Protein AF-A0A5A7UB36-F1 (afdb_monomer_lite)

pLDDT: mean 90.04, std 4.82, range [70.56, 95.75]

Radius of gyration: 15.5 Å; chains: 1; bounding box: 36×26×43 Å

InterPro domains:
  IPR043502 DNA/RNA polymerase superfamily [SSF56672] (8-70)
  IPR053134 RNA-directed DNA polymerase homolog [PTHR24559] (2-72)

Secondary structure (DSSP, 8-state):
-TTS-HHHH-----PPTTPPP-BPPPPPPPGGGHHHHHHHHHHHHHTTS----SS-S-B----EEE-TTS-EEE-

Structure (mmCIF, N/CA/C/O backbone):
data_AF-A0A5A7UB36-F1
#
_entry.id   AF-A0A5A7UB36-F1
#
loop_
_atom_site.group_PDB
_atom_site.id
_atom_site.type_symbol
_atom_site.label_atom_id
_atom_site.label_alt_id
_atom_site.label_comp_id
_atom_site.label_asym_id
_atom_site.label_entity_id
_atom_site.label_seq_id
_atom_site.pdbx_PDB_ins_code
_atom_site.Cartn_x
_atom_site.Cartn_y
_atom_site.Cartn_z
_atom_site.occupancy
_atom_site.B_iso_or_equiv
_atom_site.auth_seq_id
_atom_site.auth_comp_id
_atom_site.auth_asym_id
_atom_site.auth_atom_id
_atom_site.pdbx_PDB_model_num
ATOM 1 N N . MET A 1 1 ? -13.630 11.269 -6.230 1.00 70.56 1 MET A N 1
ATOM 2 C CA . MET A 1 1 ? -13.941 11.835 -7.558 1.00 70.56 1 MET A CA 1
ATOM 3 C C . MET A 1 1 ? -13.968 13.343 -7.423 1.00 70.56 1 MET A C 1
ATOM 5 O O . MET A 1 1 ? -14.799 13.825 -6.656 1.00 70.56 1 MET A O 1
ATOM 9 N N . PRO A 1 2 ? -13.046 14.071 -8.073 1.00 71.75 2 PRO A N 1
ATOM 10 C CA . PRO A 1 2 ? -13.059 15.528 -8.041 1.00 71.75 2 PRO A CA 1
ATOM 11 C C . PRO A 1 2 ? -14.435 16.038 -8.488 1.00 71.75 2 PRO A C 1
ATOM 13 O O . PRO A 1 2 ? -14.959 15.572 -9.496 1.00 71.75 2 PRO A O 1
ATOM 16 N N . GLY A 1 3 ? -15.040 16.939 -7.715 1.00 82.75 3 GLY A N 1
ATOM 17 C CA . GLY A 1 3 ? -16.312 17.577 -8.072 1.00 82.75 3 GLY A CA 1
ATOM 18 C C . GLY A 1 3 ? -17.602 16.865 -7.642 1.00 82.75 3 GLY A C 1
ATOM 19 O O . GLY A 1 3 ? -18.669 17.432 -7.851 1.00 82.75 3 GLY A O 1
ATOM 20 N N . LEU A 1 4 ? -17.549 15.682 -7.015 1.00 87.12 4 LEU A N 1
ATOM 21 C CA . LEU A 1 4 ? -18.736 15.040 -6.423 1.00 87.12 4 LEU A CA 1
ATOM 22 C C . LEU A 1 4 ? -18.784 15.223 -4.903 1.00 87.12 4 LEU A C 1
ATOM 24 O O . LEU A 1 4 ? -17.747 15.155 -4.243 1.00 87.12 4 LEU A O 1
ATOM 28 N N . ASP A 1 5 ? -19.991 15.397 -4.352 1.00 90.50 5 ASP A N 1
ATOM 29 C CA . ASP A 1 5 ? -20.210 15.482 -2.903 1.00 90.50 5 ASP A CA 1
ATOM 30 C C . ASP A 1 5 ? -19.727 14.185 -2.219 1.00 90.50 5 ASP A C 1
ATOM 32 O O . ASP A 1 5 ? -20.246 13.099 -2.520 1.00 90.50 5 ASP A O 1
ATOM 36 N N . PRO A 1 6 ? -18.759 14.264 -1.284 1.00 88.75 6 PRO A N 1
ATOM 37 C CA . PRO A 1 6 ? -18.280 13.108 -0.539 1.00 88.75 6 PRO A CA 1
ATOM 38 C C . PRO A 1 6 ? -19.389 12.317 0.159 1.00 88.75 6 PRO A C 1
ATOM 40 O O . PRO A 1 6 ? -19.266 11.102 0.273 1.00 88.75 6 PRO A O 1
ATOM 43 N N . LYS A 1 7 ? -20.487 12.957 0.580 1.00 89.12 7 LYS A N 1
ATOM 44 C CA . LYS A 1 7 ? -21.612 12.266 1.233 1.00 89.12 7 LYS A CA 1
ATOM 45 C C . LYS A 1 7 ? -22.308 11.254 0.324 1.00 89.12 7 LYS A C 1
ATOM 47 O O . LYS A 1 7 ? -22.927 10.323 0.825 1.00 89.12 7 LYS A O 1
ATOM 52 N N . VAL A 1 8 ? -22.213 11.442 -0.991 1.00 89.25 8 VAL A N 1
ATOM 53 C CA . VAL A 1 8 ? -22.807 10.555 -2.001 1.00 89.25 8 VAL A CA 1
ATOM 54 C C . VAL A 1 8 ? -21.749 9.630 -2.602 1.00 89.25 8 VAL A C 1
ATOM 56 O O . VAL A 1 8 ? -22.016 8.459 -2.854 1.00 89.25 8 VAL A O 1
ATOM 59 N N . ALA A 1 9 ? -20.538 10.145 -2.831 1.00 88.06 9 ALA A N 1
ATOM 60 C CA . ALA A 1 9 ? -19.489 9.436 -3.561 1.00 88.06 9 ALA A CA 1
ATOM 61 C C . ALA A 1 9 ? -18.579 8.555 -2.684 1.00 88.06 9 ALA A C 1
ATOM 63 O O . ALA A 1 9 ? -17.814 7.755 -3.227 1.00 88.06 9 ALA A O 1
ATOM 64 N N . VAL A 1 10 ? -18.610 8.705 -1.354 1.00 90.44 10 VAL A N 1
ATOM 65 C CA . VAL A 1 10 ? -17.767 7.928 -0.433 1.00 90.44 10 VAL A CA 1
ATOM 66 C C . VAL A 1 10 ? -18.565 6.787 0.181 1.00 90.44 10 VAL A C 1
ATOM 68 O O . VAL A 1 10 ? -19.558 6.987 0.874 1.00 90.44 10 VAL A O 1
ATOM 71 N N . HIS A 1 11 ? -18.074 5.569 -0.027 1.00 90.00 11 HIS A N 1
ATOM 72 C CA . HIS A 1 11 ? -18.557 4.401 0.690 1.00 90.00 11 HIS A CA 1
ATOM 73 C C . HIS A 1 11 ? -17.790 4.222 2.006 1.00 90.00 11 HIS A C 1
ATOM 75 O O . HIS A 1 11 ? -16.558 4.214 2.025 1.00 90.00 11 HIS A O 1
ATOM 81 N N . HIS A 1 12 ? -18.521 4.022 3.101 1.00 88.94 12 HIS A N 1
ATOM 82 C CA . HIS A 1 12 ? -17.950 3.656 4.392 1.00 88.94 12 HIS A CA 1
ATOM 83 C C . HIS A 1 12 ? -17.992 2.138 4.560 1.00 88.94 12 HIS A C 1
ATOM 85 O O . HIS A 1 12 ? -19.061 1.551 4.721 1.00 88.94 12 HIS A O 1
ATOM 91 N N . LEU A 1 13 ? -16.818 1.505 4.534 1.00 89.38 13 LEU A N 1
ATOM 92 C CA . LEU A 1 13 ? -16.697 0.065 4.752 1.00 89.38 13 LEU A CA 1
ATOM 93 C C . LEU A 1 13 ? -17.117 -0.296 6.184 1.00 89.38 13 LEU A C 1
ATOM 95 O O . LEU A 1 13 ? -16.579 0.242 7.154 1.00 89.38 13 LEU A O 1
ATOM 99 N N . ALA A 1 14 ? -18.041 -1.248 6.320 1.00 92.56 14 ALA A N 1
ATOM 100 C CA . ALA A 1 14 ? -18.428 -1.801 7.612 1.00 92.56 14 ALA A CA 1
ATOM 101 C C . ALA A 1 14 ? -17.334 -2.755 8.126 1.00 92.5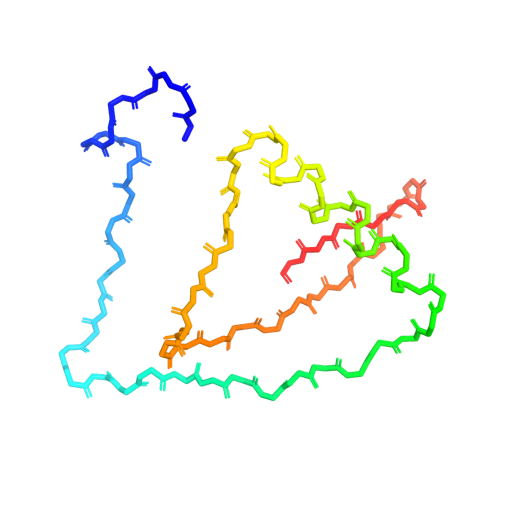6 14 ALA A C 1
ATOM 103 O O . ALA A 1 14 ? -17.213 -3.891 7.669 1.00 92.56 14 ALA A O 1
ATOM 104 N N . ILE A 1 15 ? -16.521 -2.289 9.076 1.00 91.75 15 ILE A N 1
ATOM 105 C CA . ILE A 1 15 ? -15.456 -3.082 9.706 1.00 91.75 15 ILE A CA 1
ATOM 106 C C . ILE A 1 15 ? -15.939 -3.573 11.074 1.00 91.75 15 ILE A C 1
ATOM 108 O O . ILE A 1 15 ? -16.497 -2.805 11.857 1.00 91.75 15 ILE A O 1
ATOM 112 N N . LYS A 1 16 ? -15.703 -4.855 11.383 1.00 95.00 16 LYS A N 1
ATOM 113 C CA . LYS A 1 16 ? -16.041 -5.435 12.691 1.00 95.00 16 LYS A CA 1
ATOM 114 C C . LYS A 1 16 ? -15.330 -4.662 13.820 1.00 95.00 16 LYS A C 1
ATOM 116 O O . LYS A 1 16 ? -14.104 -4.521 13.761 1.00 95.00 16 LYS A O 1
ATOM 121 N N . PRO A 1 17 ? -16.046 -4.221 14.872 1.00 93.50 17 PRO A N 1
ATOM 122 C CA . PRO A 1 17 ? -15.424 -3.582 16.027 1.00 93.50 17 PRO A CA 1
ATOM 123 C C . PRO A 1 17 ? -14.319 -4.453 16.639 1.00 93.50 17 PRO A C 1
ATOM 125 O O . PRO A 1 17 ? -14.470 -5.668 16.772 1.00 93.50 17 PRO A O 1
ATOM 128 N N . GLY A 1 18 ? -13.193 -3.829 16.990 1.00 93.62 18 GLY A N 1
ATOM 129 C CA . GLY A 1 18 ? -12.031 -4.519 17.560 1.00 93.62 18 GLY A CA 1
ATOM 130 C C . GLY A 1 18 ? -11.151 -5.268 16.552 1.00 93.62 18 GLY A C 1
ATOM 131 O O . GLY A 1 18 ? -10.180 -5.906 16.964 1.00 93.62 18 GLY A O 1
ATOM 132 N N . TYR A 1 19 ? -11.439 -5.200 15.245 1.00 93.44 19 TYR A N 1
ATOM 133 C CA . TYR A 1 19 ? -10.554 -5.776 14.232 1.00 93.44 19 TYR A CA 1
ATOM 134 C C . TYR A 1 19 ? -9.202 -5.050 14.200 1.00 93.44 19 TYR A C 1
ATOM 136 O O . TYR A 1 19 ? -9.137 -3.820 14.197 1.00 93.44 19 TYR A O 1
ATOM 144 N N . ARG A 1 20 ? -8.110 -5.819 14.167 1.00 94.00 20 ARG A N 1
ATOM 145 C CA . ARG A 1 20 ? -6.748 -5.275 14.145 1.00 94.00 20 ARG A CA 1
ATOM 146 C C . ARG A 1 20 ? -6.306 -5.006 12.701 1.00 94.00 20 ARG A C 1
ATOM 148 O O . ARG A 1 20 ? -6.346 -5.933 11.895 1.00 94.00 20 ARG A O 1
ATOM 155 N N . PRO A 1 21 ? -5.851 -3.785 12.366 1.00 94.25 21 PRO A N 1
ATOM 156 C CA . PRO A 1 21 ? -5.305 -3.488 11.045 1.00 94.25 21 PRO A CA 1
ATOM 157 C C . PRO A 1 21 ? -4.082 -4.362 10.725 1.00 94.25 21 PRO A C 1
ATOM 159 O O . PRO A 1 21 ? -3.275 -4.652 11.609 1.00 94.25 21 PRO A O 1
ATOM 162 N N . ILE A 1 22 ? -3.928 -4.763 9.459 1.00 94.62 22 ILE A N 1
ATOM 163 C CA . ILE A 1 22 ? -2.809 -5.599 9.001 1.00 94.62 22 ILE A CA 1
ATOM 164 C C . ILE A 1 22 ? -1.890 -4.774 8.099 1.00 94.62 22 ILE A C 1
ATOM 166 O O . ILE A 1 22 ? -2.334 -4.175 7.119 1.00 94.62 22 ILE A O 1
ATOM 170 N N . LYS A 1 23 ? -0.590 -4.782 8.404 1.00 95.25 23 LYS A N 1
ATOM 171 C CA . LYS A 1 23 ? 0.460 -4.302 7.498 1.00 95.25 23 LYS A CA 1
ATOM 172 C C . LYS A 1 23 ? 1.060 -5.497 6.778 1.00 95.25 23 LYS A C 1
ATOM 174 O O . LYS A 1 23 ? 1.830 -6.251 7.369 1.00 95.25 23 LYS A O 1
ATOM 179 N N . GLN A 1 24 ? 0.671 -5.704 5.526 1.00 95.69 24 GLN A N 1
ATOM 180 C CA . GLN A 1 24 ? 1.254 -6.772 4.729 1.00 95.69 24 GLN A CA 1
ATOM 181 C C . GLN A 1 24 ? 2.725 -6.465 4.434 1.00 95.69 24 GLN A C 1
ATOM 183 O O . GLN A 1 24 ? 3.084 -5.324 4.145 1.00 95.69 24 GLN A O 1
ATOM 188 N N . ALA A 1 25 ? 3.573 -7.493 4.493 1.00 93.56 25 ALA A N 1
ATOM 189 C CA . ALA A 1 25 ? 4.955 -7.374 4.052 1.00 93.56 25 ALA A CA 1
ATOM 190 C C . ALA A 1 25 ? 4.994 -7.069 2.549 1.00 93.56 25 ALA A C 1
ATOM 192 O O . ALA A 1 25 ? 4.250 -7.685 1.777 1.00 93.56 25 ALA A O 1
ATOM 193 N N . GLN A 1 26 ? 5.865 -6.142 2.151 1.00 90.56 26 GLN A N 1
ATOM 194 C CA . GLN A 1 26 ? 6.015 -5.734 0.760 1.00 90.56 26 GLN A CA 1
ATOM 195 C C . GLN A 1 26 ? 6.407 -6.931 -0.113 1.00 90.56 26 GLN A C 1
ATOM 197 O O . GLN A 1 26 ? 7.372 -7.647 0.170 1.00 90.56 26 GLN A O 1
ATOM 202 N N . ARG A 1 27 ? 5.667 -7.141 -1.203 1.00 91.19 27 ARG A N 1
ATOM 203 C CA . ARG A 1 27 ? 6.026 -8.149 -2.204 1.00 91.19 27 ARG A CA 1
ATOM 204 C C . ARG A 1 27 ? 7.283 -7.744 -2.964 1.00 91.19 27 ARG A C 1
ATOM 206 O O . ARG A 1 27 ? 7.472 -6.585 -3.324 1.00 91.19 27 ARG A O 1
ATOM 213 N N . ARG A 1 28 ? 8.124 -8.736 -3.257 1.00 92.19 28 ARG A N 1
ATOM 214 C CA . ARG A 1 28 ? 9.223 -8.578 -4.211 1.00 92.19 28 ARG A CA 1
ATOM 215 C C . ARG A 1 28 ? 8.651 -8.590 -5.623 1.00 92.19 28 ARG A C 1
ATOM 217 O O . ARG A 1 28 ? 7.938 -9.523 -5.990 1.00 92.19 28 ARG A O 1
ATOM 224 N N . PHE A 1 29 ? 8.991 -7.573 -6.402 1.00 90.25 29 PHE A N 1
ATOM 225 C CA . PHE A 1 29 ? 8.663 -7.498 -7.821 1.00 90.25 29 PHE A CA 1
ATOM 226 C C . PHE A 1 29 ? 9.898 -7.803 -8.657 1.00 90.25 29 PHE A C 1
ATOM 228 O O . PHE A 1 29 ? 11.030 -7.661 -8.193 1.00 90.25 29 PHE A O 1
ATOM 235 N N . ARG A 1 30 ? 9.672 -8.235 -9.899 1.00 91.19 30 ARG A N 1
ATOM 236 C CA . ARG A 1 30 ? 10.761 -8.333 -10.868 1.00 91.19 30 ARG A CA 1
ATOM 237 C C . ARG A 1 30 ? 11.240 -6.917 -11.217 1.00 91.19 30 ARG A C 1
ATOM 239 O O . ARG A 1 30 ? 10.374 -6.046 -11.356 1.00 91.19 30 ARG A O 1
ATOM 246 N N . PRO A 1 31 ? 12.553 -6.669 -11.362 1.00 93.69 31 PRO A N 1
ATOM 247 C CA . PRO A 1 31 ? 13.081 -5.328 -11.615 1.00 93.69 31 PRO A CA 1
ATOM 248 C C . PRO A 1 31 ? 12.43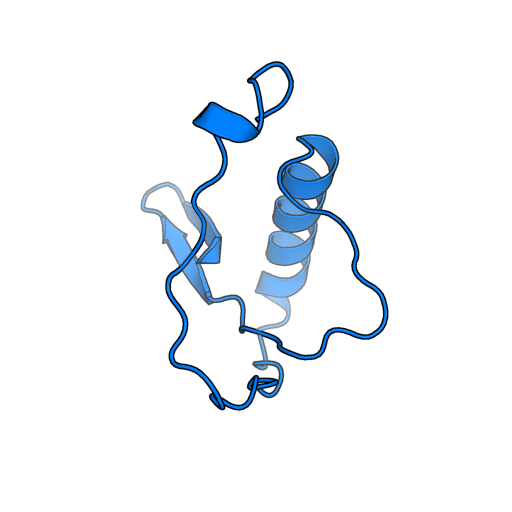6 -4.625 -12.814 1.00 93.69 31 PRO A C 1
ATOM 250 O O . PRO A 1 31 ? 12.200 -3.423 -12.767 1.00 93.69 31 PRO A O 1
ATOM 253 N N . GLU A 1 32 ? 12.059 -5.373 -13.850 1.00 91.12 32 GLU A N 1
ATOM 254 C CA . GLU A 1 32 ? 11.479 -4.832 -15.084 1.00 91.12 32 GLU A CA 1
ATOM 255 C C . GLU A 1 32 ? 10.064 -4.262 -14.882 1.00 91.12 32 GLU A C 1
ATOM 257 O O . GLU A 1 32 ? 9.601 -3.452 -15.683 1.00 91.12 32 GLU A O 1
ATOM 262 N N . LEU A 1 33 ? 9.368 -4.676 -13.816 1.00 88.94 33 LEU A N 1
ATOM 263 C CA . LEU A 1 33 ? 8.021 -4.198 -13.489 1.00 88.94 33 LEU A CA 1
ATOM 264 C C . LEU A 1 33 ? 8.033 -2.936 -12.622 1.00 88.94 33 LEU A C 1
ATOM 266 O O . LEU A 1 33 ? 7.030 -2.229 -12.593 1.00 88.94 33 LEU A O 1
ATOM 270 N N . ILE A 1 34 ? 9.137 -2.640 -11.928 1.00 90.69 34 ILE A N 1
ATOM 271 C CA . ILE A 1 34 ? 9.221 -1.501 -11.000 1.00 90.69 34 ILE A CA 1
ATOM 272 C C . ILE A 1 34 ? 8.942 -0.167 -11.716 1.00 90.69 34 ILE A C 1
ATOM 274 O O . ILE A 1 34 ? 8.046 0.546 -11.262 1.00 90.69 34 ILE A O 1
ATOM 278 N N . PRO A 1 35 ? 9.563 0.142 -12.875 1.00 92.06 35 PRO A N 1
ATOM 279 C CA . PRO A 1 35 ? 9.283 1.396 -13.578 1.00 92.06 35 PRO A CA 1
ATOM 280 C C . PRO A 1 35 ? 7.820 1.515 -14.021 1.00 92.06 35 PRO A C 1
ATOM 282 O O . PRO A 1 35 ? 7.243 2.597 -14.033 1.00 92.06 35 PRO A O 1
ATOM 285 N N . GLN A 1 36 ? 7.188 0.394 -14.376 1.00 88.62 36 GLN A N 1
ATOM 286 C CA . GLN A 1 36 ? 5.788 0.380 -14.803 1.00 88.62 36 GLN A CA 1
ATOM 287 C C . GLN A 1 36 ? 4.832 0.611 -13.628 1.00 88.62 36 GLN A C 1
ATOM 289 O O . GLN A 1 36 ? 3.806 1.268 -13.804 1.00 88.62 36 GLN A O 1
ATOM 294 N N . ILE A 1 37 ? 5.175 0.096 -12.439 1.00 88.50 37 ILE A N 1
ATOM 295 C CA . ILE A 1 37 ? 4.452 0.377 -11.193 1.00 88.50 37 ILE A CA 1
ATOM 296 C C . ILE A 1 37 ? 4.530 1.875 -10.885 1.00 88.50 37 ILE A C 1
ATOM 298 O O . ILE A 1 37 ? 3.495 2.498 -10.669 1.00 88.50 37 ILE A O 1
ATOM 302 N N . GLU A 1 38 ? 5.727 2.463 -10.911 1.00 91.56 38 GLU A N 1
ATOM 303 C CA . GLU A 1 38 ? 5.930 3.889 -10.621 1.00 91.56 38 GLU A CA 1
ATOM 304 C C . GLU A 1 38 ? 5.148 4.794 -11.580 1.00 91.56 38 GLU A C 1
ATOM 306 O O . GLU A 1 38 ? 4.456 5.708 -11.134 1.00 91.56 38 GLU A O 1
ATOM 311 N N . VAL A 1 39 ? 5.187 4.505 -12.887 1.00 92.00 39 VAL A N 1
ATOM 312 C CA . VAL A 1 39 ? 4.438 5.266 -13.900 1.00 92.00 39 VAL A CA 1
ATOM 313 C C . VAL A 1 39 ? 2.938 5.260 -13.612 1.00 92.00 39 VAL A C 1
ATOM 315 O O . VAL A 1 39 ? 2.297 6.306 -13.694 1.00 92.00 39 VAL A O 1
ATOM 318 N N . GLU A 1 40 ? 2.353 4.111 -13.279 1.00 90.06 40 GLU A N 1
ATOM 319 C CA . GLU A 1 40 ? 0.910 4.045 -13.042 1.00 90.06 40 GLU A CA 1
ATOM 320 C C . GLU A 1 40 ? 0.513 4.650 -11.691 1.00 90.06 40 GLU A C 1
ATOM 322 O O . GLU A 1 40 ? -0.499 5.343 -11.607 1.00 90.06 40 GLU A O 1
ATOM 327 N N . VAL A 1 41 ? 1.329 4.465 -10.648 1.00 90.81 41 VAL A N 1
ATOM 328 C CA . VAL A 1 41 ? 1.126 5.118 -9.345 1.00 90.81 41 VAL A CA 1
ATOM 329 C C . VAL A 1 41 ? 1.150 6.639 -9.501 1.00 90.81 41 VAL A C 1
ATOM 331 O O . VAL A 1 41 ? 0.248 7.308 -8.998 1.00 90.81 41 VAL A O 1
ATOM 334 N N . ASN A 1 42 ? 2.109 7.186 -10.251 1.00 94.25 42 ASN A N 1
ATOM 335 C CA . ASN A 1 42 ? 2.193 8.625 -10.502 1.00 94.25 42 ASN A CA 1
ATOM 336 C C . ASN A 1 42 ? 0.964 9.152 -11.249 1.00 94.25 42 ASN A C 1
ATOM 338 O O . ASN A 1 42 ? 0.386 10.147 -10.821 1.00 94.25 42 ASN A O 1
ATOM 342 N N . LYS A 1 43 ? 0.471 8.444 -12.275 1.00 92.56 43 LYS A N 1
ATOM 343 C CA . LYS A 1 43 ? -0.786 8.822 -12.949 1.00 92.56 43 LYS A CA 1
ATOM 344 C C . LYS A 1 43 ? -1.981 8.854 -11.997 1.00 92.56 43 LYS A C 1
ATOM 346 O O . LYS A 1 43 ? -2.831 9.732 -12.111 1.00 92.56 43 LYS A O 1
ATOM 351 N N . LEU A 1 44 ? -2.076 7.901 -11.065 1.00 91.06 44 LEU A N 1
ATOM 352 C CA . LEU A 1 44 ? -3.156 7.875 -10.072 1.00 91.06 44 LEU A CA 1
ATOM 353 C C . LEU A 1 44 ? -3.048 9.035 -9.069 1.00 91.06 44 LEU A C 1
ATOM 355 O O . LEU A 1 44 ? -4.081 9.534 -8.614 1.00 91.06 44 LEU A O 1
ATOM 359 N N . ILE A 1 45 ? -1.826 9.462 -8.731 1.00 93.56 45 ILE A N 1
ATOM 360 C CA . ILE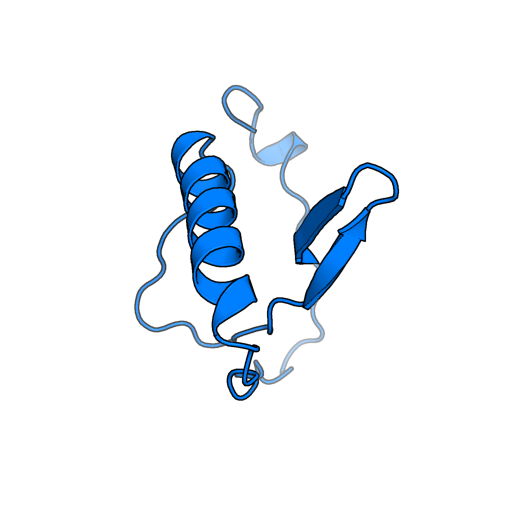 A 1 45 ? -1.568 10.649 -7.902 1.00 93.56 45 ILE A CA 1
ATOM 361 C C . ILE A 1 45 ? -1.964 11.919 -8.663 1.00 93.56 45 ILE A C 1
ATOM 363 O O . ILE A 1 45 ? -2.718 12.730 -8.133 1.00 93.56 45 ILE A O 1
ATOM 367 N N . GLU A 1 46 ? -1.518 12.068 -9.912 1.00 93.88 46 GLU A N 1
ATOM 368 C CA . GLU A 1 46 ? -1.836 13.213 -10.779 1.00 93.88 46 GLU A CA 1
ATOM 369 C C . GLU A 1 46 ? -3.343 13.349 -11.025 1.00 93.88 46 GLU A C 1
ATOM 371 O O . GLU A 1 46 ? -3.888 14.451 -10.985 1.00 93.88 46 GLU A O 1
ATOM 376 N N . ALA A 1 47 ? -4.046 12.227 -11.202 1.00 91.62 47 ALA A N 1
ATOM 377 C CA . ALA A 1 47 ? -5.503 12.197 -11.318 1.00 91.62 47 ALA A CA 1
ATOM 378 C C . ALA A 1 47 ? -6.238 12.506 -9.995 1.00 91.62 47 ALA A C 1
ATOM 380 O O . ALA A 1 47 ? -7.463 12.650 -9.985 1.00 91.62 47 ALA A O 1
ATOM 381 N N . GLY A 1 48 ? -5.524 12.569 -8.866 1.00 90.62 48 GLY A N 1
ATOM 382 C CA . GLY A 1 48 ? -6.098 12.792 -7.539 1.00 90.62 48 GLY A CA 1
ATOM 383 C C . GLY A 1 48 ? -6.904 11.605 -7.001 1.00 90.62 48 GLY A C 1
ATOM 384 O O . GLY A 1 48 ? -7.756 11.786 -6.128 1.00 90.62 48 GLY A O 1
ATOM 385 N N . PHE A 1 49 ? -6.678 10.393 -7.519 1.00 87.88 49 PHE A N 1
ATOM 386 C CA . PHE A 1 49 ? -7.339 9.179 -7.028 1.00 87.88 49 PHE A CA 1
ATOM 387 C C . PHE A 1 49 ? -6.667 8.607 -5.783 1.00 87.88 49 PHE A C 1
ATOM 389 O O . PHE A 1 49 ? -7.356 8.072 -4.913 1.00 87.88 49 PHE A O 1
ATOM 396 N N . ILE A 1 50 ? -5.345 8.740 -5.679 1.00 91.31 50 ILE A N 1
ATOM 397 C CA . ILE A 1 50 ? -4.572 8.333 -4.502 1.00 91.31 50 ILE A CA 1
ATOM 398 C C . ILE A 1 50 ? -3.701 9.489 -4.004 1.00 91.31 50 ILE A C 1
ATOM 400 O O . ILE A 1 50 ? -3.477 10.471 -4.707 1.00 91.31 50 ILE A O 1
ATOM 404 N N . ARG A 1 51 ? -3.215 9.372 -2.767 1.00 93.31 51 ARG A N 1
ATOM 405 C CA . ARG A 1 51 ? -2.330 10.351 -2.127 1.00 93.31 51 ARG A CA 1
ATOM 406 C C . ARG A 1 51 ? -1.350 9.655 -1.196 1.00 93.31 51 ARG A C 1
ATOM 408 O O . ARG A 1 51 ? -1.648 8.579 -0.678 1.00 93.31 51 ARG A O 1
ATOM 415 N N . GLU A 1 52 ? -0.224 10.302 -0.931 1.00 93.75 52 GLU A N 1
ATOM 416 C CA . GLU A 1 52 ? 0.734 9.827 0.062 1.00 93.75 52 GLU A CA 1
ATOM 417 C C . GLU A 1 52 ? 0.135 9.878 1.482 1.00 93.75 52 GLU A C 1
ATOM 419 O O . GLU A 1 52 ? -0.603 10.802 1.843 1.00 93.75 52 GLU A O 1
ATOM 424 N N . VAL A 1 53 ? 0.451 8.871 2.301 1.00 94.31 53 VAL A N 1
ATOM 425 C CA . VAL A 1 53 ? 0.018 8.771 3.701 1.00 94.31 53 VAL A CA 1
ATOM 426 C C . VAL A 1 53 ? 1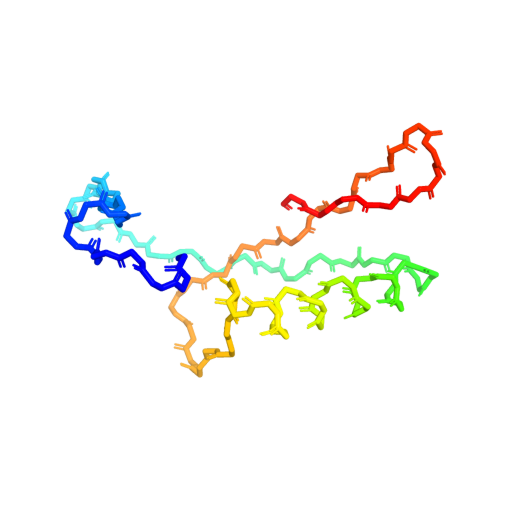.230 8.501 4.583 1.00 94.31 53 VAL A C 1
ATOM 428 O O . VAL A 1 53 ? 1.971 7.545 4.365 1.00 94.31 53 VAL A O 1
ATOM 431 N N . LYS A 1 54 ? 1.401 9.318 5.626 1.00 95.75 54 LYS A N 1
ATOM 432 C CA . LYS A 1 54 ? 2.457 9.139 6.628 1.00 95.75 54 LYS A CA 1
ATOM 433 C C . LYS A 1 54 ? 1.967 8.228 7.753 1.00 95.75 54 LYS A C 1
ATOM 435 O O . LYS A 1 54 ? 0.863 8.411 8.258 1.00 95.75 54 LYS A O 1
ATOM 440 N N . TYR A 1 55 ? 2.807 7.272 8.148 1.00 93.44 55 TYR A N 1
ATOM 441 C CA . TYR A 1 55 ? 2.567 6.333 9.255 1.00 93.44 55 TYR A CA 1
ATOM 442 C C . TYR A 1 55 ? 1.263 5.512 9.146 1.00 93.44 55 TYR A C 1
ATOM 444 O O . TYR A 1 55 ? 0.447 5.518 10.070 1.00 93.44 55 TYR A O 1
ATOM 452 N N . PRO A 1 56 ? 1.046 4.761 8.049 1.00 94.19 56 PRO A N 1
ATOM 453 C CA . PRO A 1 56 ? -0.171 3.974 7.897 1.00 94.19 56 PRO A CA 1
ATOM 454 C C . PRO A 1 56 ? -0.244 2.851 8.942 1.00 94.19 56 PRO A C 1
ATOM 456 O O . PRO A 1 56 ? 0.757 2.197 9.256 1.00 94.19 56 PRO A O 1
ATOM 459 N N . THR A 1 57 ? -1.440 2.600 9.478 1.00 93.88 57 THR A N 1
ATOM 460 C CA . THR A 1 57 ? -1.710 1.487 10.407 1.00 93.88 57 THR A CA 1
ATOM 461 C C . THR A 1 57 ? -1.938 0.159 9.680 1.00 93.88 57 THR A C 1
ATOM 463 O O . THR A 1 57 ? -1.742 -0.891 10.284 1.00 93.88 57 THR A O 1
ATOM 466 N N . TRP A 1 58 ? -2.251 0.197 8.381 1.00 93.38 58 TRP A N 1
ATOM 467 C CA . TRP A 1 58 ? -2.435 -0.957 7.498 1.00 93.38 58 TRP A CA 1
ATOM 468 C C . TRP A 1 58 ? -1.759 -0.735 6.143 1.00 93.38 58 TRP A C 1
ATOM 470 O O . TRP A 1 58 ? -1.597 0.402 5.711 1.00 93.38 58 TRP A O 1
ATOM 480 N N . ILE A 1 59 ? -1.359 -1.818 5.477 1.00 93.88 59 ILE A N 1
ATOM 481 C CA . ILE A 1 59 ? -0.755 -1.795 4.136 1.00 93.88 59 ILE A CA 1
ATOM 482 C C . ILE A 1 59 ? -1.255 -3.020 3.373 1.00 93.88 59 ILE A C 1
ATOM 484 O O . ILE A 1 59 ? -1.198 -4.132 3.901 1.00 93.88 59 ILE A O 1
ATOM 488 N N . ALA A 1 60 ? -1.707 -2.811 2.137 1.00 92.81 60 ALA A N 1
ATOM 489 C CA . ALA A 1 60 ? -2.024 -3.869 1.186 1.00 92.81 60 ALA A CA 1
ATOM 490 C C . ALA A 1 60 ? -0.985 -3.888 0.057 1.00 92.81 60 ALA A C 1
ATOM 492 O O . ALA A 1 60 ? -0.461 -2.846 -0.335 1.00 92.81 60 ALA A O 1
ATOM 493 N N . ASN A 1 61 ? -0.669 -5.078 -0.445 1.00 92.19 61 ASN A N 1
ATOM 494 C CA . ASN A 1 61 ? 0.258 -5.238 -1.559 1.00 92.19 61 ASN A CA 1
ATOM 495 C C . ASN A 1 61 ? -0.398 -4.931 -2.904 1.00 92.19 61 ASN A C 1
ATOM 497 O O . ASN A 1 61 ? -1.521 -5.356 -3.148 1.00 92.19 61 ASN A O 1
ATOM 501 N N . ILE A 1 62 ? 0.376 -4.315 -3.796 1.00 90.38 62 ILE A N 1
ATOM 502 C CA . ILE A 1 62 ? 0.017 -4.135 -5.202 1.00 90.38 62 ILE A CA 1
ATOM 503 C C . ILE A 1 62 ? 0.222 -5.450 -5.971 1.00 90.38 62 ILE A C 1
ATOM 505 O O . ILE A 1 62 ? 1.234 -6.138 -5.792 1.00 90.38 62 ILE A O 1
ATOM 509 N N . VAL A 1 63 ? -0.709 -5.792 -6.860 1.00 89.12 63 VAL A N 1
ATOM 510 C CA . VAL A 1 63 ? -0.635 -6.965 -7.735 1.00 89.12 63 VAL A CA 1
ATOM 511 C C . VAL A 1 63 ? -0.660 -6.536 -9.209 1.00 89.12 63 VAL A C 1
ATOM 513 O O . VAL A 1 63 ? -1.711 -6.143 -9.711 1.00 89.12 63 VAL A O 1
ATOM 516 N N . PRO A 1 64 ? 0.468 -6.630 -9.941 1.00 87.38 64 PRO A N 1
ATOM 517 C CA . PRO A 1 64 ? 0.491 -6.375 -11.377 1.00 87.38 64 PRO A CA 1
ATOM 518 C C . PRO A 1 64 ? -0.221 -7.492 -12.144 1.00 87.38 64 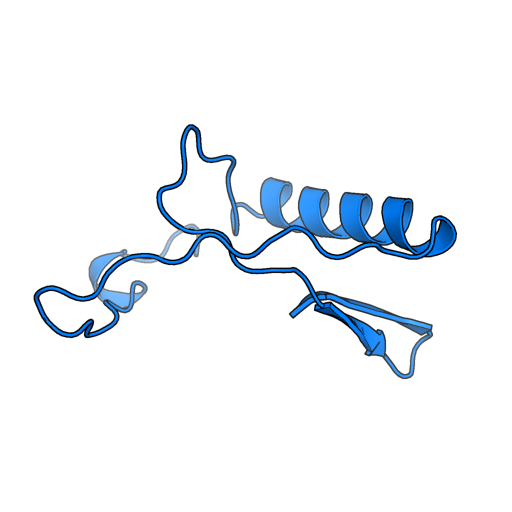PRO A C 1
ATOM 520 O O . PRO A 1 64 ? 0.127 -8.669 -12.035 1.00 87.38 64 PRO A O 1
ATOM 523 N N . VAL A 1 65 ? -1.174 -7.111 -12.984 1.00 88.81 65 VAL A N 1
ATOM 524 C CA . VAL A 1 65 ? -1.917 -7.984 -13.892 1.00 88.81 65 VAL A CA 1
ATOM 525 C C . VAL A 1 65 ? -1.673 -7.516 -15.320 1.00 88.81 65 VAL A C 1
ATOM 527 O O . VAL A 1 65 ? -1.954 -6.372 -15.676 1.00 88.81 65 VAL A O 1
ATOM 530 N N . ARG A 1 66 ? -1.153 -8.411 -16.162 1.00 87.44 66 ARG A N 1
ATOM 531 C CA . ARG A 1 66 ? -0.917 -8.120 -17.578 1.00 87.44 66 ARG A CA 1
ATOM 532 C C . ARG A 1 66 ? -2.242 -8.128 -18.342 1.00 87.44 66 ARG A C 1
ATOM 534 O O . ARG A 1 66 ? -2.945 -9.137 -18.363 1.00 87.44 66 ARG A O 1
ATOM 541 N N . LYS A 1 67 ? -2.570 -7.020 -19.003 1.00 87.56 67 LYS A N 1
ATOM 542 C CA . LYS A 1 67 ? -3.697 -6.914 -19.935 1.00 87.56 67 LYS A CA 1
ATOM 543 C C . LYS A 1 67 ? -3.345 -7.515 -21.299 1.00 87.56 67 LYS A C 1
ATOM 545 O O . LYS A 1 67 ? -2.179 -7.635 -21.672 1.00 87.56 67 LYS A O 1
ATOM 550 N N . LYS A 1 68 ? -4.381 -7.835 -22.086 1.00 91.31 68 LYS A N 1
ATOM 551 C CA . LYS A 1 68 ? -4.241 -8.376 -23.453 1.00 91.31 68 LYS A CA 1
ATOM 552 C C . LYS A 1 68 ? -3.469 -7.448 -24.401 1.00 91.31 68 LYS A C 1
ATOM 554 O O . LYS A 1 68 ? -2.755 -7.933 -25.265 1.00 91.31 68 LYS A O 1
ATOM 559 N N . ASN A 1 69 ? -3.582 -6.133 -24.218 1.00 87.88 69 ASN A N 1
ATOM 560 C CA . ASN A 1 69 ? -2.870 -5.116 -25.003 1.00 87.88 69 ASN A CA 1
ATOM 561 C C . ASN A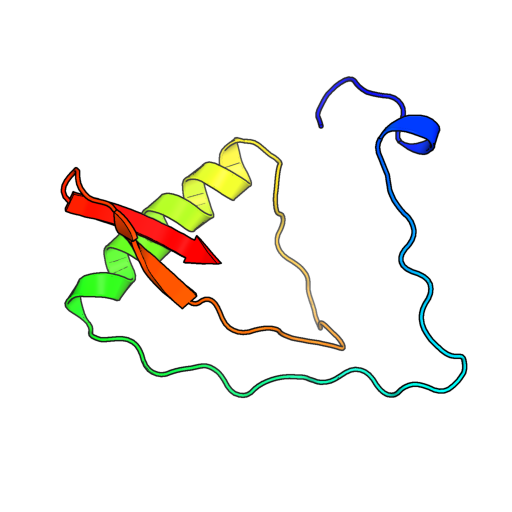 1 69 ? -1.393 -4.936 -24.588 1.00 87.88 69 ASN A C 1
ATOM 563 O O . ASN A 1 69 ? -0.730 -4.032 -25.082 1.00 87.88 69 ASN A O 1
ATOM 567 N N . GLY A 1 70 ? -0.889 -5.747 -23.653 1.00 81.44 70 GLY A N 1
ATOM 568 C CA . GLY A 1 70 ? 0.490 -5.677 -23.176 1.00 81.44 70 GLY A CA 1
ATOM 569 C C . GLY A 1 70 ? 0.745 -4.652 -22.070 1.00 81.44 70 GLY A C 1
ATOM 570 O O . GLY A 1 70 ? 1.837 -4.675 -21.509 1.00 81.44 70 GLY A O 1
ATOM 571 N N . SER A 1 71 ? -0.232 -3.812 -21.706 1.00 81.50 71 SER A N 1
ATOM 572 C CA . SER A 1 71 ? -0.113 -2.924 -20.545 1.00 81.50 71 SER A CA 1
ATOM 573 C C . SER A 1 71 ? -0.380 -3.676 -19.237 1.00 81.50 71 SER A C 1
ATOM 575 O O . SER A 1 71 ? -0.874 -4.807 -19.241 1.00 81.50 71 SER A O 1
ATOM 577 N N . PHE A 1 72 ? -0.072 -3.054 -18.103 1.00 81.44 72 PHE A N 1
ATOM 578 C CA . PHE A 1 72 ? -0.392 -3.600 -16.787 1.00 81.44 72 PHE A CA 1
ATOM 579 C C . PHE A 1 72 ? -1.545 -2.832 -16.149 1.00 81.44 72 PHE A C 1
ATOM 581 O O . PHE A 1 72 ? -1.745 -1.648 -16.411 1.00 81.44 72 PHE A O 1
ATOM 588 N N . VAL A 1 73 ? -2.332 -3.537 -15.344 1.00 83.88 73 VAL A N 1
ATOM 589 C CA . VAL A 1 73 ? -3.196 -2.951 -14.320 1.00 83.88 73 VAL A CA 1
ATOM 590 C C . VAL A 1 73 ? -2.747 -3.473 -12.980 1.00 83.88 73 VAL A C 1
ATOM 592 O O . VAL A 1 73 ? -2.309 -4.614 -12.868 1.00 83.88 73 VAL A O 1
ATOM 595 N N . PHE A 1 74 ? -2.861 -2.628 -11.974 1.00 82.62 74 PHE A N 1
ATOM 596 C CA . PHE A 1 74 ? -2.479 -2.941 -10.616 1.00 82.62 74 PHE A CA 1
ATOM 597 C C . PHE A 1 74 ? -3.750 -3.078 -9.785 1.00 82.62 74 PHE A C 1
ATOM 599 O O . PHE A 1 74 ? -4.630 -2.218 -9.863 1.00 82.62 74 PHE A O 1
ATOM 606 N N . VAL A 1 75 ? -3.858 -4.197 -9.071 1.00 77.25 75 VAL A N 1
ATOM 607 C CA . VAL A 1 75 ? -4.976 -4.539 -8.177 1.00 77.25 75 VAL A CA 1
ATOM 608 C C . VAL A 1 75 ? -4.487 -4.560 -6.739 1.00 77.25 75 VAL A C 1
ATOM 610 O O . VAL A 1 75 ? -3.327 -4.992 -6.535 1.00 77.25 75 VAL A O 1
#

Organism: Cucumis melo var. makuwa (NCBI:txid1194695)

Sequence (75 aa):
MPGLDPKVAVHHLAIKPGYRPIKQAQRRFRPELIPQIEVEVNKLIEAGFIREVKYPTWIANIVPVRKKNGSFVFV

Foldseek 3Di:
DPPDDCVPVPDDDDDDPPDQAAADDEDDDDPVCVVLVVVVVVVCVVVVVDDDDPPDSHHDYWDWDQDPVRHTDID